Protein AF-A0A4C1Y8J6-F1 (afdb_monomer_lite)

Foldseek 3Di:
DKDKDFAFDPVLVVVVVCVCVPPHPVPADLVNVCVSRDVVTTVDIGQMDDPVPPVVLSVLQNPPQWDDDPPDIDGDPSVCVVDVVSVVVSDVVVDVVVVVLVVLVVCLVVDPDPVVSVVSVVVSVVVVVVVVVVD

pLDDT: mean 79.99, std 12.83, range [44.44, 95.0]

Radius of gyration: 18.15 Å; chains: 1; bounding box: 46×38×40 Å

Secondary structure (DSSP, 8-state):
-EE--EEE-HHHHHHHHHHHHHH-GGG--HHHHHHHTSTTTEEEEPPPEETT--HHHHHHHHHHSEEE-SS-EEE-TTHHHH-HHHHHHHHHHH-THHHHHHHHHHHGGG--SHHHHHHHHHHHHHHHHHHHHT-

Structure (mmCIF, N/CA/C/O backbone):
data_AF-A0A4C1Y8J6-F1
#
_entry.id   AF-A0A4C1Y8J6-F1
#
loop_
_atom_site.group_PDB
_atom_site.id
_atom_site.type_symbol
_atom_site.label_atom_id
_atom_site.label_alt_id
_atom_site.label_comp_id
_atom_site.label_asym_id
_atom_site.label_entity_id
_atom_site.label_seq_id
_atom_site.pdbx_PDB_ins_code
_atom_site.Cartn_x
_atom_site.Cartn_y
_atom_site.Cartn_z
_atom_site.occupancy
_atom_site.B_iso_or_equiv
_atom_site.auth_seq_id
_atom_site.auth_comp_id
_atom_site.auth_asym_id
_atom_site.auth_atom_id
_atom_site.pdbx_PDB_model_num
ATOM 1 N N . MET A 1 1 ? -9.305 2.046 6.533 1.00 67.94 1 MET A N 1
ATOM 2 C CA . MET A 1 1 ? -8.761 1.588 5.228 1.00 67.94 1 MET A CA 1
ATOM 3 C C . MET A 1 1 ? -7.687 2.554 4.722 1.00 67.94 1 MET A C 1
ATOM 5 O O . MET A 1 1 ? -7.928 3.758 4.751 1.00 67.94 1 MET A O 1
ATOM 9 N N . LEU A 1 2 ? -6.523 2.053 4.282 1.00 81.31 2 LEU A N 1
ATOM 10 C CA . LEU A 1 2 ? -5.484 2.841 3.594 1.00 81.31 2 LEU A CA 1
ATOM 11 C C . LEU A 1 2 ? -5.547 2.572 2.085 1.00 81.31 2 LEU A C 1
ATOM 13 O O . LEU A 1 2 ? -5.828 1.449 1.676 1.00 81.31 2 LEU A O 1
ATOM 17 N N . SER A 1 3 ? -5.278 3.583 1.261 1.00 84.94 3 SER A N 1
ATOM 18 C CA . SER A 1 3 ? -5.264 3.458 -0.202 1.00 84.94 3 SER A CA 1
ATOM 19 C C . SER A 1 3 ? -4.161 4.302 -0.834 1.00 84.94 3 SER A C 1
ATOM 21 O O . SER A 1 3 ? -3.718 5.299 -0.262 1.00 84.94 3 SER A O 1
ATOM 23 N N . GLN A 1 4 ? -3.711 3.896 -2.019 1.00 87.44 4 GLN A N 1
ATOM 24 C CA . GLN A 1 4 ? -2.727 4.625 -2.809 1.00 87.44 4 GLN A CA 1
ATOM 25 C C . GLN A 1 4 ? -3.019 4.429 -4.298 1.00 87.44 4 GLN A C 1
ATOM 27 O O . GLN A 1 4 ? -3.334 3.324 -4.734 1.00 87.44 4 GLN A O 1
ATOM 32 N N . VAL A 1 5 ? -2.917 5.509 -5.074 1.00 90.44 5 VAL A N 1
ATOM 33 C CA . VAL A 1 5 ? -3.158 5.496 -6.523 1.00 90.44 5 VAL A CA 1
ATOM 34 C C . VAL A 1 5 ? -1.829 5.467 -7.266 1.00 90.44 5 VAL A C 1
ATOM 36 O O . VAL A 1 5 ? -0.918 6.225 -6.938 1.00 90.44 5 VAL A O 1
ATOM 39 N N . PHE A 1 6 ? -1.744 4.636 -8.301 1.00 91.06 6 PHE A N 1
ATOM 40 C CA . PHE A 1 6 ? -0.589 4.546 -9.187 1.00 91.06 6 PHE A CA 1
ATOM 41 C C . PHE A 1 6 ? -1.036 4.742 -10.630 1.00 91.06 6 PHE A C 1
ATOM 43 O O . PHE A 1 6 ? -2.013 4.139 -11.075 1.00 91.06 6 PHE A O 1
ATOM 50 N N . VAL A 1 7 ? -0.315 5.585 -11.363 1.00 93.69 7 VAL A N 1
ATOM 51 C CA . VAL A 1 7 ? -0.560 5.835 -12.783 1.00 93.69 7 VAL A CA 1
ATOM 52 C C . VAL A 1 7 ? 0.571 5.222 -13.582 1.00 93.69 7 VAL A C 1
ATOM 54 O O . VAL A 1 7 ? 1.734 5.554 -13.370 1.00 93.69 7 VAL A O 1
ATOM 57 N N . PHE A 1 8 ? 0.227 4.369 -14.537 1.00 92.44 8 PHE A N 1
ATOM 58 C CA . PHE A 1 8 ? 1.178 3.669 -15.394 1.00 92.44 8 PHE A CA 1
ATOM 59 C C . PHE A 1 8 ? 1.083 4.159 -16.835 1.00 92.44 8 PHE A C 1
ATOM 61 O O . PHE A 1 8 ? 0.019 4.572 -17.299 1.00 92.44 8 PHE A O 1
ATOM 68 N N . SER A 1 9 ? 2.194 4.080 -17.572 1.00 94.06 9 SER A N 1
ATOM 69 C CA . SER A 1 9 ? 2.127 4.173 -19.032 1.00 94.06 9 SER A CA 1
ATOM 70 C C . SER A 1 9 ? 1.394 2.952 -19.593 1.00 94.06 9 SER A C 1
ATOM 72 O O . SER A 1 9 ? 1.375 1.887 -18.973 1.00 94.06 9 SER A O 1
ATOM 74 N N . ARG A 1 10 ? 0.821 3.075 -20.795 1.00 94.31 10 ARG A N 1
ATOM 75 C CA . ARG A 1 10 ? 0.125 1.956 -21.449 1.00 94.31 10 ARG A CA 1
ATOM 76 C C . ARG A 1 10 ? 1.030 0.728 -21.595 1.00 94.31 10 ARG A C 1
ATOM 78 O O . ARG A 1 10 ? 0.577 -0.389 -21.358 1.00 94.31 10 ARG A O 1
ATOM 85 N N . THR A 1 11 ? 2.298 0.941 -21.942 1.00 95.00 11 THR A N 1
ATOM 86 C CA . THR A 1 11 ? 3.297 -0.125 -22.095 1.00 95.00 11 THR A CA 1
ATOM 87 C C . THR A 1 11 ? 3.605 -0.805 -20.763 1.00 95.00 11 THR A C 1
ATOM 89 O O . THR A 1 11 ? 3.503 -2.026 -20.676 1.00 95.00 11 THR A O 1
ATOM 92 N N . ALA A 1 12 ? 3.905 -0.034 -19.710 1.00 93.62 12 ALA A N 1
ATOM 93 C CA . ALA A 1 12 ? 4.201 -0.588 -18.387 1.00 93.62 12 ALA A CA 1
ATOM 94 C C . ALA A 1 12 ? 2.994 -1.342 -17.815 1.00 93.62 12 ALA A C 1
ATOM 96 O O . ALA A 1 12 ? 3.131 -2.475 -17.363 1.00 93.62 12 ALA A O 1
ATOM 97 N N . TYR A 1 13 ? 1.798 -0.754 -17.914 1.00 93.88 13 TYR A N 1
ATOM 98 C CA . TYR A 1 13 ? 0.560 -1.397 -17.482 1.00 93.88 13 TYR A CA 1
ATOM 99 C C . TYR A 1 13 ? 0.312 -2.719 -18.212 1.00 93.88 13 TYR A C 1
ATOM 101 O O . TYR A 1 13 ? -0.025 -3.712 -17.574 1.00 93.88 13 TYR A O 1
ATOM 109 N N . SER A 1 14 ? 0.499 -2.750 -19.536 1.00 94.88 14 SER A N 1
ATOM 110 C CA . SER A 1 14 ? 0.293 -3.968 -20.328 1.00 94.88 14 SER A CA 1
ATOM 111 C C . SER A 1 14 ? 1.280 -5.061 -19.925 1.00 94.88 14 SER A C 1
ATOM 113 O O . SER A 1 14 ? 0.864 -6.189 -19.696 1.00 94.88 14 SER A O 1
ATOM 115 N N . MET A 1 15 ? 2.560 -4.721 -19.751 1.00 94.25 15 MET A N 1
ATOM 116 C CA . MET A 1 15 ? 3.586 -5.663 -19.295 1.00 94.25 15 MET A CA 1
ATOM 117 C C . MET A 1 15 ? 3.255 -6.249 -17.917 1.00 94.25 15 MET A C 1
ATOM 119 O O . MET A 1 15 ? 3.252 -7.470 -17.756 1.00 94.25 15 MET A O 1
ATOM 123 N N . ILE A 1 16 ? 2.901 -5.396 -16.949 1.00 91.25 16 ILE A N 1
ATOM 124 C CA . ILE A 1 16 ? 2.522 -5.838 -15.602 1.00 91.25 16 ILE A CA 1
ATOM 125 C C . ILE A 1 16 ? 1.288 -6.738 -15.692 1.00 91.25 16 ILE A C 1
ATOM 127 O O . ILE A 1 16 ? 1.306 -7.859 -15.194 1.00 91.25 16 ILE A O 1
ATOM 131 N N . LYS A 1 17 ? 0.234 -6.299 -16.388 1.00 91.56 17 LYS A N 1
ATOM 132 C CA . LYS A 1 17 ? -1.007 -7.066 -16.558 1.00 91.56 17 LYS A CA 1
ATOM 133 C C . LYS A 1 17 ? -0.756 -8.446 -17.170 1.00 91.56 17 LYS A C 1
ATOM 135 O O . LYS A 1 17 ? -1.323 -9.426 -16.694 1.00 91.56 17 LYS A O 1
ATOM 140 N N . GLU A 1 18 ? 0.096 -8.535 -18.185 1.00 92.88 18 GLU A N 1
ATOM 141 C CA . GLU A 1 18 ? 0.465 -9.805 -18.814 1.00 92.88 18 GLU A CA 1
ATOM 142 C C . GLU A 1 18 ? 1.247 -10.722 -17.865 1.00 92.88 18 GLU A C 1
ATOM 144 O O . GLU A 1 18 ? 0.956 -11.920 -17.780 1.00 92.88 18 GLU A O 1
ATOM 149 N N . ARG A 1 19 ? 2.176 -10.176 -17.070 1.00 90.00 19 ARG A N 1
ATOM 150 C CA . ARG A 1 19 ? 2.867 -10.936 -16.016 1.00 90.00 19 ARG A CA 1
ATOM 151 C C . ARG A 1 19 ? 1.894 -11.477 -14.964 1.00 90.00 19 ARG A C 1
ATOM 153 O O . ARG A 1 19 ? 2.026 -12.638 -14.575 1.00 90.00 19 ARG A O 1
ATOM 160 N N . LEU A 1 20 ? 0.934 -10.660 -14.519 1.00 85.31 20 LEU A N 1
ATOM 161 C CA . LEU A 1 20 ? -0.098 -11.061 -13.551 1.00 85.31 20 LEU A CA 1
ATOM 162 C C . LEU A 1 20 ? -0.993 -12.169 -14.122 1.00 85.31 20 LEU A C 1
ATOM 164 O O . LEU A 1 20 ? -1.315 -13.130 -13.429 1.00 85.31 20 LEU A O 1
ATOM 168 N N . ARG A 1 21 ? -1.389 -12.040 -15.395 1.00 88.00 21 ARG A N 1
ATOM 169 C CA . ARG A 1 21 ? -2.276 -12.990 -16.080 1.00 88.00 21 ARG A CA 1
ATOM 170 C C . ARG A 1 21 ? -1.609 -14.343 -16.321 1.00 88.00 21 ARG A C 1
ATOM 172 O O . ARG A 1 21 ? -2.263 -15.366 -16.177 1.00 88.00 21 ARG A O 1
ATOM 179 N N . SER A 1 22 ? -0.337 -14.341 -16.713 1.00 87.12 22 SER A N 1
ATOM 180 C CA . SER A 1 22 ? 0.368 -15.550 -17.160 1.00 87.12 22 SER A CA 1
ATOM 181 C C . SER A 1 22 ? 0.781 -16.491 -16.029 1.00 87.12 22 SER A C 1
ATOM 183 O O . SER A 1 22 ? 0.706 -17.700 -16.215 1.00 87.12 22 SER A O 1
ATOM 185 N N . ARG A 1 23 ? 1.207 -15.970 -14.870 1.00 81.25 23 ARG A N 1
ATOM 186 C CA . ARG A 1 23 ? 1.642 -16.811 -13.734 1.00 81.25 23 ARG A CA 1
ATOM 187 C C . ARG A 1 23 ? 0.743 -16.729 -12.500 1.00 81.25 23 ARG A C 1
ATOM 189 O O . ARG A 1 23 ? 0.949 -17.459 -11.538 1.00 81.25 23 ARG A O 1
ATOM 196 N N . GLY A 1 24 ? -0.269 -15.864 -12.532 1.00 75.06 24 GLY A N 1
ATOM 197 C CA . GLY A 1 24 ? -1.154 -15.621 -11.399 1.00 75.06 24 GLY A CA 1
ATOM 198 C C 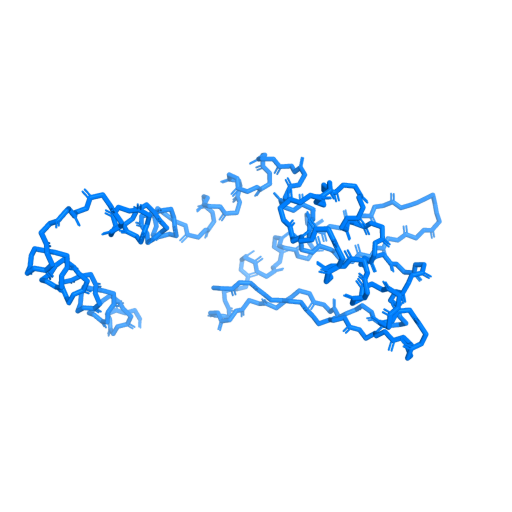. GLY A 1 24 ? -0.533 -14.710 -10.338 1.00 75.06 24 GLY A C 1
ATOM 199 O O . GLY A 1 24 ? 0.677 -14.505 -10.271 1.00 75.06 24 GLY A O 1
ATOM 200 N N . VAL A 1 25 ? -1.394 -14.144 -9.490 1.00 73.38 25 VAL A N 1
ATOM 201 C CA . VAL A 1 25 ? -0.993 -13.181 -8.447 1.00 73.38 25 VAL A CA 1
ATOM 202 C C . VAL A 1 25 ? -0.211 -13.851 -7.310 1.00 73.38 25 VAL A C 1
ATOM 204 O O . VAL A 1 25 ? 0.608 -13.206 -6.667 1.00 73.38 25 VAL A O 1
ATOM 207 N N . ALA A 1 26 ? -0.437 -15.148 -7.083 1.00 74.31 26 ALA A N 1
ATOM 208 C CA . ALA A 1 26 ? 0.232 -15.915 -6.033 1.00 74.31 26 ALA A CA 1
ATOM 209 C C . ALA A 1 26 ? 1.731 -16.156 -6.308 1.00 74.31 26 ALA A C 1
ATOM 211 O O . ALA A 1 26 ? 2.488 -16.350 -5.364 1.00 74.31 26 ALA A O 1
ATOM 212 N N . ASP A 1 27 ? 2.160 -16.107 -7.574 1.00 78.75 27 ASP A N 1
ATOM 213 C CA . ASP A 1 27 ? 3.553 -16.323 -8.009 1.00 78.75 27 ASP A CA 1
ATOM 214 C C . ASP A 1 27 ? 4.324 -14.999 -8.187 1.00 78.75 27 ASP A C 1
ATOM 216 O O . ASP A 1 27 ? 5.176 -14.840 -9.068 1.00 78.75 27 ASP A O 1
ATOM 220 N N . ILE A 1 28 ? 3.957 -13.980 -7.410 1.00 80.94 28 ILE A N 1
ATOM 221 C CA . ILE A 1 28 ? 4.606 -12.670 -7.437 1.00 80.94 28 ILE A CA 1
ATOM 222 C C . ILE A 1 28 ? 5.288 -12.463 -6.110 1.00 80.94 28 ILE A C 1
ATOM 224 O O . ILE A 1 28 ? 4.655 -12.418 -5.055 1.00 80.94 28 ILE A O 1
ATOM 228 N N . THR A 1 29 ? 6.598 -12.294 -6.175 1.00 82.88 29 THR A N 1
ATOM 229 C CA . THR A 1 29 ? 7.375 -11.966 -4.990 1.00 82.88 29 THR A CA 1
ATOM 230 C C . THR A 1 29 ? 7.088 -10.532 -4.543 1.00 82.88 29 THR A C 1
ATOM 232 O O . THR A 1 29 ? 6.841 -9.646 -5.366 1.00 82.88 29 THR A O 1
ATOM 235 N N . SER A 1 30 ? 7.200 -10.254 -3.241 1.00 78.00 30 SER A N 1
ATOM 236 C CA . SER A 1 30 ? 7.071 -8.884 -2.720 1.00 78.00 30 SER A CA 1
ATOM 237 C C . SER A 1 30 ? 8.025 -7.913 -3.423 1.00 78.00 30 SER A C 1
ATOM 239 O O . SER A 1 30 ? 7.655 -6.781 -3.711 1.00 78.00 30 SER A O 1
ATOM 241 N N . LYS A 1 31 ? 9.223 -8.383 -3.793 1.00 82.81 31 LYS A N 1
ATOM 242 C CA . LYS A 1 31 ? 10.228 -7.598 -4.518 1.00 82.81 31 LYS A CA 1
ATOM 243 C C . LYS A 1 31 ? 9.806 -7.259 -5.951 1.00 82.81 31 LYS A C 1
ATOM 245 O O . LYS A 1 31 ? 10.028 -6.136 -6.397 1.00 82.81 31 LYS A O 1
ATOM 250 N N . GLU A 1 32 ? 9.207 -8.202 -6.681 1.00 86.00 32 GLU A N 1
ATOM 251 C CA . GLU A 1 32 ? 8.634 -7.920 -8.006 1.00 86.00 32 GLU A CA 1
ATOM 252 C C . GLU A 1 32 ? 7.487 -6.914 -7.899 1.00 86.00 32 GLU A C 1
ATOM 254 O O . GLU A 1 32 ? 7.424 -5.968 -8.683 1.00 86.00 32 GLU A O 1
ATOM 259 N N . LEU A 1 33 ? 6.613 -7.077 -6.902 1.00 84.50 33 LEU A N 1
ATOM 260 C CA . LEU A 1 33 ? 5.506 -6.155 -6.670 1.00 84.50 33 LEU A CA 1
ATOM 261 C C . LEU A 1 33 ? 6.022 -4.744 -6.349 1.00 84.50 33 LEU A C 1
ATOM 263 O O . LEU A 1 33 ? 5.608 -3.776 -6.980 1.00 84.50 33 LEU A O 1
ATOM 267 N N . GLU A 1 34 ? 6.986 -4.609 -5.441 1.00 85.12 34 GLU A N 1
ATOM 268 C CA . GLU A 1 34 ? 7.635 -3.327 -5.146 1.00 85.12 34 GLU A CA 1
ATOM 269 C C . GLU A 1 34 ? 8.277 -2.703 -6.391 1.00 85.12 34 GLU A C 1
ATOM 271 O O . GLU A 1 34 ? 8.125 -1.504 -6.629 1.00 85.12 34 GLU A O 1
ATOM 276 N N . ALA A 1 35 ? 8.939 -3.505 -7.231 1.00 88.81 35 ALA A N 1
ATOM 277 C CA . ALA A 1 35 ? 9.544 -3.025 -8.467 1.00 88.81 35 ALA A CA 1
ATOM 278 C C . ALA A 1 35 ? 8.494 -2.511 -9.465 1.00 88.81 35 ALA A C 1
ATOM 280 O O . ALA A 1 35 ? 8.689 -1.443 -10.059 1.00 88.81 35 ALA A O 1
ATOM 281 N N . TYR A 1 36 ? 7.371 -3.214 -9.633 1.00 90.31 36 TYR A N 1
ATOM 282 C CA . TYR A 1 36 ? 6.289 -2.784 -10.523 1.00 90.31 36 TYR A CA 1
ATOM 283 C C . TYR A 1 36 ? 5.619 -1.496 -10.077 1.00 90.31 36 TYR A C 1
ATOM 285 O O . TYR A 1 36 ? 5.198 -0.719 -10.921 1.00 90.31 36 TYR A O 1
ATOM 293 N N . PHE A 1 37 ? 5.550 -1.234 -8.779 1.00 91.12 37 PHE A N 1
ATOM 294 C CA . PHE A 1 37 ? 4.911 -0.037 -8.228 1.00 91.12 37 PHE A CA 1
ATOM 295 C C . PHE A 1 37 ? 5.915 1.062 -7.843 1.00 91.12 37 PHE A C 1
ATOM 297 O O . PHE A 1 37 ? 5.554 2.069 -7.235 1.00 91.12 37 PHE A O 1
ATOM 304 N N . SER A 1 38 ? 7.178 0.893 -8.228 1.00 91.81 38 SER A N 1
ATOM 305 C CA . SER A 1 38 ? 8.227 1.894 -8.059 1.00 91.81 38 SER A CA 1
ATOM 306 C C . SER A 1 38 ? 8.161 2.994 -9.136 1.00 91.81 38 SER A C 1
ATOM 308 O O . SER A 1 38 ? 7.539 2.800 -10.189 1.00 91.81 38 SER A O 1
ATOM 310 N N . PRO A 1 39 ? 8.873 4.123 -8.945 1.00 92.50 39 PRO A N 1
ATOM 311 C CA . PRO A 1 39 ? 8.983 5.191 -9.944 1.00 92.50 39 PRO A CA 1
ATOM 312 C C . PRO A 1 39 ? 9.589 4.762 -11.283 1.00 92.50 39 PRO A C 1
ATOM 314 O O . PRO A 1 39 ? 9.522 5.514 -12.249 1.00 92.50 39 PRO A O 1
ATOM 317 N N . TRP A 1 40 ? 10.185 3.568 -11.359 1.00 90.81 40 TRP A N 1
ATOM 318 C CA . TRP A 1 40 ? 10.723 3.026 -12.605 1.00 90.81 40 TRP A CA 1
ATOM 319 C C . TRP A 1 40 ? 9.617 2.602 -13.582 1.00 90.81 40 TRP A C 1
ATOM 321 O O . TRP A 1 40 ? 9.813 2.663 -14.792 1.00 90.81 40 TRP A O 1
ATOM 331 N N . HIS A 1 41 ? 8.449 2.200 -13.068 1.00 92.69 41 HIS A N 1
ATOM 332 C CA . HIS A 1 41 ? 7.309 1.747 -13.874 1.00 92.69 41 HIS A CA 1
ATOM 333 C C . HIS A 1 41 ? 6.093 2.672 -13.751 1.00 92.69 41 HIS A C 1
ATOM 335 O O . HIS A 1 41 ? 5.386 2.910 -14.736 1.00 92.69 41 HIS A O 1
ATOM 341 N N . ALA A 1 42 ? 5.837 3.197 -12.551 1.00 93.81 42 ALA A N 1
ATOM 342 C CA . ALA A 1 42 ? 4.755 4.135 -12.305 1.00 93.81 42 ALA A CA 1
ATOM 343 C C . ALA A 1 42 ? 5.159 5.546 -12.756 1.00 93.81 42 ALA A C 1
ATOM 345 O O . ALA A 1 42 ? 6.117 6.126 -12.254 1.00 93.81 42 ALA A O 1
ATOM 346 N N . LYS A 1 43 ? 4.377 6.128 -13.669 1.00 93.00 43 LYS A N 1
ATOM 347 C CA . LYS A 1 43 ? 4.531 7.513 -14.132 1.00 93.00 43 LYS A CA 1
ATOM 348 C C . LYS A 1 43 ? 4.175 8.516 -13.035 1.00 93.00 43 LYS A C 1
ATOM 350 O O . LYS A 1 43 ? 4.828 9.545 -12.904 1.00 93.00 43 LYS A O 1
ATOM 355 N N . HIS A 1 44 ? 3.136 8.216 -12.255 1.00 91.56 44 HIS A N 1
ATOM 356 C CA . HIS A 1 44 ? 2.779 9.000 -11.078 1.00 91.56 44 HIS A CA 1
ATOM 357 C C . HIS A 1 44 ? 2.464 8.078 -9.909 1.00 91.56 44 HIS A C 1
ATOM 359 O O . HIS A 1 44 ? 1.723 7.105 -10.053 1.00 91.56 44 HIS A O 1
ATOM 365 N N . ILE A 1 45 ? 3.008 8.428 -8.748 1.00 92.88 45 ILE A N 1
ATOM 366 C CA . ILE A 1 45 ? 2.749 7.750 -7.483 1.00 92.88 45 ILE A CA 1
ATOM 367 C C . ILE A 1 45 ? 1.985 8.722 -6.594 1.00 92.88 45 ILE A C 1
ATOM 369 O O . ILE A 1 45 ? 2.487 9.786 -6.231 1.00 92.88 45 ILE A O 1
ATOM 373 N N . GLY A 1 46 ? 0.745 8.363 -6.279 1.00 90.25 46 GLY A N 1
ATOM 374 C CA . GLY A 1 46 ? -0.118 9.130 -5.400 1.00 90.25 46 GLY A CA 1
ATOM 375 C C . GLY A 1 46 ? 0.336 9.059 -3.946 1.00 90.25 46 GLY A C 1
ATOM 376 O O . GLY A 1 46 ? 1.053 8.147 -3.528 1.00 90.25 46 GLY A O 1
ATOM 377 N N . GLN A 1 47 ? -0.122 10.027 -3.156 1.00 91.12 47 GLN A N 1
ATOM 378 C CA . GLN A 1 47 ? 0.027 9.980 -1.704 1.00 91.12 47 GLN A CA 1
ATOM 379 C C . GLN A 1 47 ? -0.820 8.848 -1.116 1.00 91.12 47 GLN A C 1
ATOM 381 O O . GLN A 1 47 ? -1.843 8.461 -1.686 1.00 91.12 47 GLN A O 1
ATOM 386 N N . ILE A 1 48 ? -0.409 8.352 0.048 1.00 88.38 48 ILE A N 1
ATOM 387 C CA . ILE A 1 48 ? -1.206 7.396 0.816 1.00 88.38 48 ILE A CA 1
ATOM 388 C C . ILE A 1 48 ? -2.355 8.159 1.474 1.00 88.38 48 ILE A C 1
ATOM 390 O O . ILE A 1 48 ? -2.148 9.208 2.083 1.00 88.38 48 ILE A O 1
ATOM 394 N N . LYS A 1 49 ? -3.572 7.638 1.331 1.00 81.75 49 LYS A N 1
ATOM 395 C CA . LYS A 1 49 ? -4.797 8.214 1.885 1.00 81.75 49 LYS A CA 1
ATOM 396 C C . LYS A 1 49 ? -5.410 7.278 2.913 1.00 81.75 49 LYS A C 1
ATOM 398 O O . LYS A 1 49 ? -5.452 6.065 2.709 1.00 81.75 49 LYS A O 1
ATOM 403 N N . VAL A 1 50 ? -5.912 7.860 3.998 1.00 77.88 50 VAL A N 1
ATOM 404 C CA . VAL A 1 50 ? -6.621 7.157 5.071 1.00 77.88 50 VAL A CA 1
ATOM 405 C C . VAL A 1 50 ? -8.106 7.472 4.943 1.00 77.88 50 VAL A C 1
ATOM 407 O O . VAL A 1 50 ? -8.502 8.627 5.067 1.00 77.88 50 VAL A O 1
ATOM 410 N N . ALA A 1 51 ? -8.927 6.452 4.693 1.00 73.50 51 ALA A N 1
ATOM 411 C CA . ALA A 1 51 ? -10.359 6.626 4.442 1.00 73.50 51 ALA A CA 1
ATOM 412 C C . ALA A 1 51 ? -11.124 7.194 5.649 1.00 73.50 51 ALA A C 1
ATOM 414 O O . ALA A 1 51 ? -12.076 7.937 5.462 1.00 73.50 51 ALA A O 1
ATOM 415 N N . SER A 1 52 ? -10.688 6.888 6.875 1.00 72.25 52 SER A N 1
ATOM 416 C CA . SER A 1 52 ? -11.323 7.386 8.102 1.00 72.25 52 SER A CA 1
ATOM 417 C C . SER A 1 52 ? -10.978 8.840 8.434 1.00 72.25 52 SER A C 1
ATOM 419 O O . SER A 1 52 ? -11.473 9.371 9.419 1.00 72.25 52 SER A O 1
ATOM 421 N N . GLY A 1 53 ? -10.071 9.485 7.691 1.00 69.06 53 GLY A N 1
ATOM 422 C CA . GLY A 1 53 ? -9.607 10.839 8.013 1.00 69.06 53 GLY A CA 1
ATOM 423 C C . GLY A 1 53 ? -8.760 10.948 9.292 1.00 69.06 53 GLY A C 1
ATOM 424 O O . GLY A 1 53 ? -8.364 12.055 9.655 1.00 69.06 53 GLY A O 1
ATOM 425 N N . ASN A 1 54 ? -8.435 9.828 9.955 1.00 77.62 54 ASN A N 1
ATOM 426 C CA . ASN A 1 54 ? -7.616 9.806 11.168 1.00 77.62 54 ASN A CA 1
ATOM 427 C C . ASN A 1 54 ? -6.216 10.388 10.893 1.00 77.62 54 ASN A C 1
ATOM 429 O O . ASN A 1 54 ? -5.371 9.767 10.238 1.00 77.62 54 ASN A O 1
ATOM 433 N N . LYS A 1 55 ? -5.965 11.586 11.434 1.00 80.94 55 LYS A N 1
ATOM 434 C CA . LYS A 1 55 ? -4.731 12.351 11.213 1.00 80.94 55 LYS A CA 1
ATOM 435 C C . LYS A 1 55 ? -3.497 11.707 11.825 1.00 80.94 55 LYS A C 1
ATOM 437 O O . LYS A 1 55 ? -2.406 11.867 11.282 1.00 80.94 55 LYS A O 1
ATOM 442 N N . THR A 1 56 ? -3.647 10.946 12.902 1.00 84.81 56 THR A N 1
ATOM 443 C CA . THR A 1 56 ? -2.539 10.200 13.506 1.00 84.81 56 THR A CA 1
ATOM 444 C C . THR A 1 56 ? -2.050 9.113 12.555 1.00 84.81 56 THR A C 1
ATOM 446 O O . THR A 1 56 ? -0.853 9.038 12.270 1.00 84.81 56 THR A O 1
ATOM 449 N N . VAL A 1 57 ? -2.974 8.331 11.990 1.00 84.75 57 VAL A N 1
ATOM 450 C CA . VAL A 1 57 ? -2.657 7.284 11.007 1.00 84.75 57 VAL A CA 1
ATOM 451 C C . VAL A 1 57 ? -2.121 7.898 9.712 1.00 84.75 57 VAL A C 1
ATOM 453 O O . VAL A 1 57 ? -1.141 7.400 9.163 1.00 84.75 57 VAL A O 1
ATOM 456 N N . GLU A 1 58 ? -2.697 9.009 9.244 1.00 84.00 58 GLU A N 1
ATOM 457 C CA . GLU A 1 58 ? -2.235 9.713 8.037 1.00 84.00 58 GLU A CA 1
ATOM 458 C C . GLU A 1 58 ? -0.797 10.239 8.197 1.00 84.00 58 GLU A C 1
ATOM 460 O O . GLU A 1 58 ? 0.060 10.018 7.334 1.00 84.00 58 GLU A O 1
ATOM 465 N N . ASN A 1 59 ? -0.496 10.867 9.337 1.00 90.31 59 ASN A N 1
ATOM 466 C CA . ASN A 1 59 ? 0.842 11.363 9.657 1.00 90.31 59 ASN A CA 1
ATOM 467 C C . ASN A 1 59 ? 1.853 10.227 9.822 1.00 90.31 59 ASN A C 1
ATOM 469 O O . ASN A 1 59 ? 2.989 10.333 9.350 1.00 90.31 59 ASN A O 1
ATOM 473 N N . TRP A 1 60 ? 1.455 9.137 10.480 1.00 93.62 60 TRP A N 1
ATOM 474 C CA . TRP A 1 60 ? 2.296 7.953 10.612 1.00 93.62 60 TRP A CA 1
ATOM 475 C C . TRP A 1 60 ? 2.606 7.344 9.243 1.00 93.62 60 TRP A C 1
ATOM 477 O O . TRP A 1 60 ? 3.779 7.133 8.927 1.00 93.62 60 TRP A O 1
ATOM 487 N N . ALA A 1 61 ? 1.587 7.147 8.401 1.00 91.38 61 ALA A N 1
ATOM 488 C CA . ALA A 1 61 ? 1.735 6.564 7.073 1.00 91.38 61 ALA A CA 1
ATOM 489 C C . ALA A 1 61 ? 2.673 7.409 6.204 1.00 91.38 61 ALA A C 1
ATOM 491 O O . ALA A 1 61 ? 3.624 6.887 5.625 1.00 91.38 61 ALA A O 1
ATOM 492 N N . THR A 1 62 ? 2.482 8.730 6.197 1.00 91.19 62 THR A N 1
ATOM 493 C CA . THR A 1 62 ? 3.310 9.667 5.422 1.00 91.19 62 THR A CA 1
ATOM 494 C C . THR A 1 62 ? 4.788 9.617 5.823 1.00 91.19 62 THR A C 1
ATOM 496 O O . THR A 1 62 ? 5.667 9.768 4.972 1.00 91.19 62 THR A O 1
ATOM 499 N N . LYS A 1 63 ? 5.079 9.388 7.109 1.00 93.00 63 LYS A N 1
ATOM 500 C CA . LYS A 1 63 ? 6.449 9.344 7.643 1.00 93.00 63 LYS A CA 1
ATOM 501 C C . LYS A 1 63 ? 7.104 7.971 7.502 1.00 93.00 63 LYS A C 1
ATOM 503 O O . LYS A 1 63 ? 8.290 7.896 7.199 1.00 93.00 63 LYS A O 1
ATOM 508 N N . ARG A 1 64 ? 6.365 6.887 7.754 1.00 94.19 64 ARG A N 1
ATOM 509 C CA . ARG A 1 64 ? 6.923 5.527 7.873 1.00 94.19 64 ARG A CA 1
ATOM 510 C C . ARG A 1 64 ? 6.850 4.725 6.576 1.00 94.19 64 ARG A C 1
ATOM 512 O O . ARG A 1 64 ? 7.764 3.945 6.295 1.00 94.19 64 ARG A O 1
ATOM 519 N N . LEU A 1 65 ? 5.828 4.956 5.753 1.00 93.44 65 LEU A N 1
ATOM 520 C CA . LEU A 1 65 ? 5.594 4.229 4.501 1.00 93.44 65 LEU A CA 1
ATOM 521 C C . LEU A 1 65 ? 6.279 4.915 3.318 1.00 93.44 65 LEU A C 1
ATOM 523 O O . LEU A 1 65 ? 5.658 5.259 2.312 1.00 93.44 65 LEU A O 1
ATOM 527 N N . ARG A 1 66 ? 7.587 5.137 3.462 1.00 93.56 66 ARG A N 1
ATOM 528 C CA . ARG A 1 66 ? 8.452 5.701 2.424 1.00 93.56 66 ARG A CA 1
ATOM 529 C C . ARG A 1 66 ? 9.569 4.737 2.074 1.00 93.56 66 ARG A C 1
ATOM 531 O O . ARG A 1 66 ? 10.212 4.179 2.967 1.00 93.56 66 ARG A O 1
ATOM 538 N N . VAL A 1 67 ? 9.812 4.583 0.780 1.00 91.19 67 VAL A N 1
ATOM 539 C CA . VAL A 1 67 ? 10.989 3.890 0.256 1.00 91.19 67 VAL A CA 1
ATOM 540 C C . VAL A 1 67 ? 12.053 4.940 -0.033 1.00 91.19 67 VAL A C 1
ATOM 542 O O . VAL A 1 67 ? 11.773 5.944 -0.694 1.00 91.19 67 VAL A O 1
ATOM 545 N N . HIS A 1 68 ? 13.256 4.722 0.494 1.00 90.94 68 HIS A N 1
ATOM 546 C CA . HIS A 1 68 ? 14.383 5.638 0.364 1.00 90.94 68 HIS A CA 1
ATOM 547 C C . HIS A 1 68 ? 15.395 5.085 -0.637 1.00 90.94 68 HIS A C 1
ATOM 549 O O . HIS A 1 68 ? 15.920 3.991 -0.462 1.00 90.94 68 HIS A O 1
ATOM 555 N N . TYR A 1 69 ? 15.663 5.869 -1.673 1.00 87.12 69 TYR A N 1
ATOM 556 C CA . TYR A 1 69 ? 16.801 5.710 -2.567 1.00 87.12 69 TYR A CA 1
ATOM 557 C C . TYR A 1 69 ? 17.859 6.752 -2.205 1.00 87.12 69 TYR A C 1
ATOM 559 O O . TYR A 1 69 ? 17.598 7.680 -1.441 1.00 87.12 69 TYR A O 1
ATOM 567 N N . TYR A 1 70 ? 19.049 6.617 -2.787 1.00 87.12 70 TYR A N 1
ATOM 568 C CA . TYR A 1 70 ? 20.194 7.474 -2.475 1.00 87.12 70 TYR A CA 1
ATOM 569 C C . TYR A 1 70 ? 19.900 8.980 -2.637 1.00 87.12 70 TYR A C 1
ATOM 571 O O . TYR A 1 70 ? 20.337 9.779 -1.818 1.00 87.12 70 TYR A O 1
ATOM 579 N N . ILE A 1 71 ? 19.119 9.363 -3.655 1.00 87.12 71 ILE A N 1
ATOM 580 C CA . ILE A 1 71 ? 18.844 10.773 -4.002 1.00 87.12 71 ILE A CA 1
ATOM 581 C C . ILE A 1 71 ? 17.369 11.189 -3.896 1.00 87.12 71 ILE A C 1
ATOM 583 O O . ILE A 1 71 ? 17.054 12.365 -4.052 1.00 87.12 71 ILE A O 1
ATOM 587 N N . PHE A 1 72 ? 16.441 10.258 -3.664 1.00 90.50 72 PHE A N 1
ATOM 588 C CA . PHE A 1 72 ? 15.018 10.583 -3.527 1.00 90.50 72 PHE A CA 1
ATOM 589 C C . PHE A 1 72 ? 14.285 9.551 -2.671 1.00 90.50 72 PHE A C 1
ATOM 591 O O . PHE A 1 72 ? 14.777 8.459 -2.400 1.00 90.50 72 PHE A O 1
ATOM 598 N N . SER A 1 73 ? 13.063 9.882 -2.261 1.00 92.81 73 SER A N 1
ATOM 599 C CA . SER A 1 73 ? 12.150 8.926 -1.634 1.00 92.81 73 SER A CA 1
ATOM 600 C C . SER A 1 73 ? 10.740 9.088 -2.180 1.00 92.81 73 SER A C 1
ATOM 602 O O . SER A 1 73 ? 10.357 10.180 -2.601 1.00 92.81 73 SER A O 1
ATOM 604 N N . TYR A 1 74 ? 9.952 8.020 -2.135 1.00 93.31 74 TYR A N 1
ATOM 605 C CA . TYR A 1 74 ? 8.548 8.043 -2.545 1.00 93.31 74 TYR A CA 1
ATOM 606 C C . TYR A 1 74 ? 7.673 7.288 -1.541 1.00 93.31 74 TYR A C 1
ATOM 608 O O . TYR A 1 74 ? 8.161 6.378 -0.861 1.00 93.31 74 TYR A O 1
ATOM 616 N N . PRO A 1 75 ? 6.392 7.674 -1.405 1.00 94.19 75 PRO A N 1
ATOM 617 C CA . PRO A 1 75 ? 5.452 6.932 -0.579 1.00 94.19 75 PRO A CA 1
ATOM 618 C C . PRO A 1 75 ? 5.149 5.576 -1.221 1.00 94.19 75 PRO A C 1
ATOM 620 O O . PRO A 1 75 ? 4.907 5.500 -2.424 1.00 94.19 75 PRO A O 1
ATOM 623 N N . SER A 1 76 ? 5.119 4.510 -0.428 1.00 92.44 76 SER A N 1
ATOM 624 C CA . SER A 1 76 ? 4.737 3.182 -0.906 1.00 92.44 76 SER A CA 1
ATOM 625 C C . SER A 1 76 ? 3.998 2.418 0.178 1.00 92.44 76 SER A C 1
ATOM 627 O O . SER A 1 76 ? 4.581 2.027 1.190 1.00 92.44 76 SER A O 1
ATOM 629 N N . LEU A 1 77 ? 2.709 2.175 -0.055 1.00 89.56 77 LEU A N 1
ATOM 630 C CA . LEU A 1 77 ? 1.883 1.329 0.801 1.00 89.56 77 LEU A CA 1
ATOM 631 C C . LEU A 1 77 ? 2.385 -0.123 0.800 1.00 89.56 77 LEU A C 1
ATOM 633 O O . LEU A 1 77 ? 2.247 -0.819 1.802 1.00 89.56 77 LEU A O 1
ATOM 637 N N . LEU A 1 78 ? 3.037 -0.555 -0.286 1.00 87.69 78 LEU A N 1
ATOM 638 C CA . LEU A 1 78 ? 3.590 -1.904 -0.419 1.00 87.69 78 LEU A CA 1
ATOM 639 C C . LEU A 1 78 ? 4.698 -2.214 0.585 1.00 87.69 78 LEU A C 1
ATOM 641 O O . LEU A 1 78 ? 4.935 -3.381 0.871 1.00 87.69 78 LEU A O 1
ATOM 645 N N . LYS A 1 79 ? 5.305 -1.193 1.198 1.00 86.69 79 LYS A N 1
ATOM 646 C CA . LYS A 1 79 ? 6.273 -1.377 2.284 1.00 86.69 79 LYS A CA 1
ATOM 647 C C . LYS A 1 79 ? 5.691 -2.184 3.458 1.00 86.69 79 LYS A C 1
ATOM 649 O O . LYS A 1 79 ? 6.420 -2.891 4.142 1.00 86.69 79 LYS A O 1
ATOM 654 N N . LEU A 1 80 ? 4.367 -2.144 3.657 1.00 83.81 80 LEU A N 1
ATOM 655 C CA . LEU A 1 80 ? 3.670 -2.977 4.646 1.00 83.81 80 LEU A CA 1
ATOM 656 C C . LEU A 1 80 ? 3.774 -4.483 4.355 1.00 83.81 80 LEU A C 1
ATOM 658 O O . LEU A 1 80 ? 3.772 -5.271 5.295 1.00 83.81 80 LEU A O 1
ATOM 662 N N . HIS A 1 81 ? 3.866 -4.887 3.083 1.00 77.56 81 HIS A N 1
ATOM 663 C CA . HIS A 1 81 ? 3.985 -6.299 2.705 1.00 77.56 81 HIS A CA 1
ATOM 664 C C . HIS A 1 81 ? 5.380 -6.868 2.991 1.00 77.56 81 HIS A C 1
ATOM 666 O O . HIS A 1 81 ? 5.502 -8.060 3.259 1.00 77.56 81 HIS A O 1
ATOM 672 N N . GLY A 1 82 ? 6.422 -6.036 2.919 1.00 72.81 82 GLY A N 1
ATOM 673 C CA . GLY A 1 82 ? 7.807 -6.445 3.169 1.00 72.81 82 GLY A CA 1
ATOM 674 C C . GLY A 1 82 ? 8.250 -6.321 4.629 1.00 72.81 82 GLY A C 1
ATOM 675 O O . GLY A 1 82 ? 9.209 -6.976 5.029 1.00 72.81 82 GLY A O 1
ATOM 676 N N . GLU A 1 83 ? 7.564 -5.507 5.441 1.00 80.81 83 GLU A N 1
ATOM 677 C CA . GLU A 1 83 ? 7.997 -5.161 6.801 1.00 80.81 83 GLU A CA 1
ATOM 678 C C . GLU A 1 83 ? 6.896 -5.425 7.851 1.00 80.81 83 GLU A C 1
ATOM 680 O O . GLU A 1 83 ? 6.123 -4.523 8.193 1.00 80.81 83 GLU A O 1
ATOM 685 N N . PRO A 1 84 ? 6.851 -6.631 8.455 1.00 80.81 84 PRO A N 1
ATOM 686 C CA . PRO A 1 84 ? 5.840 -6.996 9.455 1.00 80.81 84 PRO A CA 1
ATOM 687 C C . PRO A 1 84 ? 5.778 -6.053 10.667 1.00 80.81 84 PRO A C 1
ATOM 689 O O . PRO A 1 84 ? 4.718 -5.850 11.256 1.00 80.81 84 PRO A O 1
ATOM 692 N N . ALA A 1 85 ? 6.903 -5.431 11.032 1.00 84.56 85 ALA A N 1
ATOM 693 C CA . ALA A 1 85 ? 6.956 -4.446 12.111 1.00 84.56 85 ALA A CA 1
ATOM 694 C C . ALA A 1 85 ? 6.142 -3.178 11.796 1.00 84.56 85 ALA A C 1
ATOM 696 O O . ALA A 1 85 ? 5.514 -2.613 12.693 1.00 84.56 85 ALA A O 1
ATOM 697 N N . LEU A 1 86 ? 6.109 -2.744 10.529 1.00 85.75 86 LEU A N 1
ATOM 698 C CA . LEU A 1 86 ? 5.274 -1.620 10.107 1.00 85.75 86 LEU A CA 1
ATOM 699 C C . LEU A 1 86 ? 3.798 -1.988 10.159 1.00 85.75 86 LEU A C 1
ATOM 701 O O . LEU A 1 86 ? 2.997 -1.166 10.596 1.00 85.75 86 LEU A O 1
ATOM 705 N N . LEU A 1 87 ? 3.450 -3.217 9.774 1.00 83.31 87 LEU A N 1
ATOM 706 C CA . LEU A 1 87 ? 2.081 -3.708 9.885 1.00 83.31 87 LEU A CA 1
ATOM 707 C C . LEU A 1 87 ? 1.624 -3.736 11.347 1.00 83.31 87 LEU A C 1
ATOM 709 O O . LEU A 1 87 ? 0.567 -3.203 11.658 1.00 83.31 87 LEU A O 1
ATOM 713 N N . LYS A 1 88 ? 2.455 -4.251 12.260 1.00 82.19 88 LYS A N 1
ATOM 714 C CA . LYS A 1 88 ? 2.162 -4.256 13.701 1.00 82.19 88 LYS A CA 1
ATOM 715 C C . LYS A 1 88 ? 2.034 -2.844 14.282 1.00 82.19 88 LYS A C 1
ATOM 717 O O . LYS A 1 88 ? 1.150 -2.582 15.092 1.00 82.19 88 LYS A O 1
ATOM 722 N N . SER A 1 89 ? 2.901 -1.919 13.864 1.00 86.69 89 SER A N 1
ATOM 723 C CA . SER A 1 89 ? 2.804 -0.516 14.279 1.00 86.69 89 SER A CA 1
ATOM 724 C C . SER A 1 89 ? 1.545 0.156 13.736 1.00 86.69 89 SER A C 1
ATOM 726 O O . SER A 1 89 ? 0.968 0.975 14.445 1.00 86.69 89 SER A O 1
ATOM 728 N N . LEU A 1 90 ? 1.137 -0.154 12.504 1.00 84.38 90 LEU A N 1
ATOM 729 C CA . LEU A 1 90 ? -0.113 0.334 11.931 1.00 84.38 90 LEU A CA 1
ATOM 730 C C . LEU A 1 90 ? -1.311 -0.223 12.701 1.00 84.38 90 LEU A C 1
ATOM 732 O O . LEU A 1 90 ? -2.205 0.536 13.043 1.00 84.38 90 LEU A O 1
ATOM 736 N N . ASP A 1 91 ? -1.296 -1.514 13.014 1.00 79.81 91 ASP A N 1
ATOM 737 C CA . ASP A 1 91 ? -2.349 -2.190 13.771 1.00 79.81 91 ASP A CA 1
ATOM 738 C C . ASP A 1 91 ? -2.542 -1.562 15.160 1.00 79.81 91 ASP A C 1
ATOM 740 O O . ASP A 1 91 ? -3.643 -1.169 15.527 1.00 79.81 91 ASP A O 1
ATOM 744 N N . SER A 1 92 ? -1.445 -1.287 15.875 1.00 82.62 92 SER A N 1
ATOM 745 C CA . SER A 1 92 ? -1.505 -0.572 17.161 1.00 82.62 92 SER A CA 1
ATOM 746 C C . SER A 1 92 ? -2.104 0.839 17.047 1.00 82.62 92 SER A C 1
ATOM 748 O O . SER A 1 92 ? -2.698 1.330 18.001 1.00 82.62 92 SER A O 1
ATOM 750 N N . LEU A 1 93 ? -1.946 1.506 15.897 1.00 81.12 93 LEU A N 1
ATOM 751 C CA . LEU A 1 93 ? -2.513 2.837 15.645 1.00 81.12 93 LEU A CA 1
ATOM 752 C C . LEU A 1 93 ? -3.970 2.802 15.194 1.00 81.12 93 LEU A C 1
ATOM 754 O O . LEU A 1 93 ? -4.686 3.783 15.384 1.00 81.12 93 LEU A O 1
ATOM 758 N N . LEU A 1 94 ? -4.383 1.709 14.559 1.00 75.69 94 LEU A N 1
ATOM 759 C CA . LEU A 1 94 ? -5.775 1.456 14.210 1.00 75.69 94 LEU A CA 1
ATOM 760 C C . LEU A 1 94 ? -6.573 0.963 15.424 1.00 75.69 94 LEU A C 1
ATOM 762 O O . LEU A 1 94 ? -7.794 1.023 15.388 1.00 75.69 94 LEU A O 1
ATOM 766 N N . GLY A 1 95 ? -5.892 0.524 16.489 1.00 63.72 95 GLY A N 1
ATOM 767 C CA . GLY A 1 95 ? -6.511 -0.193 17.598 1.00 63.72 95 GLY A CA 1
ATOM 768 C C . GLY A 1 95 ? -6.838 -1.632 17.190 1.00 63.72 95 GLY A C 1
ATOM 769 O O . GLY A 1 95 ? -6.864 -1.957 16.004 1.00 63.72 95 GLY A O 1
ATOM 770 N N . ASN A 1 96 ? -7.111 -2.500 18.171 1.00 53.84 96 ASN A N 1
ATOM 771 C CA . ASN A 1 96 ? -7.403 -3.941 18.009 1.00 53.84 96 ASN A CA 1
ATOM 772 C C . ASN A 1 96 ? -8.537 -4.288 17.011 1.00 53.84 96 ASN A C 1
ATOM 774 O O . ASN A 1 96 ? -8.863 -5.452 16.831 1.00 53.84 96 ASN A O 1
ATOM 778 N N . GLU A 1 97 ? -9.164 -3.308 16.374 1.00 51.03 97 GLU A N 1
ATOM 779 C CA . GLU A 1 97 ? -10.346 -3.412 15.526 1.00 51.03 97 GLU A CA 1
ATOM 780 C C . GLU A 1 97 ? -10.019 -3.910 14.108 1.00 51.03 97 GLU A C 1
ATOM 782 O O . GLU A 1 97 ? -10.814 -4.636 13.508 1.00 51.03 97 GLU A O 1
ATOM 787 N N . ALA A 1 98 ? -8.835 -3.583 13.572 1.00 53.03 98 ALA A N 1
ATOM 788 C CA . ALA A 1 98 ? -8.448 -3.963 12.210 1.00 53.03 98 ALA A CA 1
ATOM 789 C C . ALA A 1 98 ? -8.015 -5.435 12.110 1.00 53.03 98 ALA A C 1
ATOM 791 O O . ALA A 1 98 ? -8.445 -6.136 11.188 1.00 53.03 98 ALA A O 1
ATOM 792 N N . LEU A 1 99 ? -7.213 -5.919 13.069 1.00 49.72 99 LEU A N 1
ATOM 793 C CA . LEU A 1 99 ? -6.882 -7.339 13.185 1.00 49.72 99 LEU A CA 1
ATOM 794 C C . LEU A 1 99 ? -8.128 -8.167 13.508 1.00 49.72 99 LEU A C 1
ATOM 796 O O . LEU A 1 99 ? -8.332 -9.186 12.861 1.00 49.72 99 LEU A O 1
ATOM 800 N N . LEU A 1 100 ? -9.006 -7.698 14.409 1.00 51.94 100 LEU A N 1
ATOM 801 C CA . LEU A 1 100 ? -10.262 -8.387 14.721 1.00 51.94 100 LEU A CA 1
ATOM 802 C C . LEU A 1 100 ? -11.126 -8.524 13.462 1.00 51.94 100 LEU A C 1
ATOM 804 O O . LEU A 1 100 ? -11.580 -9.613 13.144 1.00 51.94 100 LEU A O 1
ATOM 808 N N . GLN A 1 101 ? -11.301 -7.460 12.673 1.00 51.53 101 GLN A N 1
ATOM 809 C CA . GLN A 1 101 ? -12.073 -7.532 11.430 1.00 51.53 101 GLN A CA 1
ATOM 810 C C . GLN A 1 101 ? -11.430 -8.461 10.382 1.00 51.53 101 GLN A C 1
ATOM 812 O O . GLN A 1 101 ? -12.147 -9.147 9.646 1.00 51.53 101 GLN A O 1
ATOM 817 N N . LEU A 1 102 ? -10.094 -8.497 10.305 1.00 53.78 102 LEU A N 1
ATOM 818 C CA . LEU A 1 102 ? -9.356 -9.386 9.406 1.00 53.78 102 LEU A CA 1
ATOM 819 C C . LEU A 1 102 ? -9.454 -10.851 9.858 1.00 53.78 102 LEU A C 1
ATOM 821 O O . LEU A 1 102 ? -9.795 -11.694 9.036 1.00 53.78 102 LEU A O 1
ATOM 825 N N . GLU A 1 103 ? -9.228 -11.143 11.140 1.00 53.97 103 GLU A N 1
ATOM 826 C CA . GLU A 1 103 ? -9.370 -12.470 11.756 1.00 53.97 103 GLU A CA 1
ATOM 827 C C . GLU A 1 103 ? -10.805 -12.992 11.646 1.00 53.97 103 GLU A C 1
ATOM 829 O O . GLU A 1 103 ? -11.039 -14.138 11.270 1.00 53.97 103 GLU A O 1
ATOM 834 N N . LEU A 1 104 ? -11.800 -12.137 11.881 1.00 56.81 104 LEU A N 1
ATOM 835 C CA . LEU A 1 104 ? -13.203 -12.505 11.731 1.00 56.81 104 LEU A CA 1
ATOM 836 C C . LEU A 1 104 ? -13.537 -12.822 10.265 1.00 56.81 104 LEU A C 1
ATOM 838 O O . LEU A 1 104 ? -14.177 -13.835 9.990 1.00 56.81 104 LEU A O 1
ATOM 842 N N . LYS A 1 105 ? -13.048 -12.039 9.292 1.00 60.31 105 LYS A N 1
ATOM 843 C CA . LYS A 1 105 ? -13.245 -12.347 7.862 1.00 60.31 105 LYS A CA 1
ATOM 844 C C . LYS A 1 105 ? -12.482 -13.593 7.403 1.00 60.31 105 LYS A C 1
ATOM 846 O O . LYS A 1 105 ? -12.991 -14.322 6.552 1.00 60.31 105 LYS A O 1
ATOM 851 N N . THR A 1 106 ? -11.299 -13.873 7.950 1.00 63.91 106 THR A N 1
ATOM 852 C CA . THR A 1 106 ? -10.521 -15.083 7.625 1.00 63.91 106 THR A CA 1
ATOM 853 C C . THR A 1 106 ? -11.055 -16.343 8.307 1.00 63.91 106 THR A C 1
ATOM 855 O O . THR A 1 106 ? -10.729 -17.440 7.858 1.00 63.91 106 THR A O 1
ATOM 858 N N . LEU A 1 107 ? -11.921 -16.218 9.321 1.00 63.25 107 LEU A N 1
ATOM 859 C CA . LEU A 1 107 ? -12.648 -17.336 9.936 1.00 63.25 107 LEU A CA 1
ATOM 860 C C . LEU A 1 107 ? -13.892 -17.764 9.142 1.00 63.25 107 LEU A C 1
ATOM 862 O O . LEU A 1 107 ? -14.303 -18.920 9.237 1.00 63.25 107 LEU A O 1
ATOM 866 N N . ALA A 1 108 ? -14.468 -16.892 8.307 1.00 63.00 108 ALA A N 1
ATOM 867 C CA . ALA A 1 108 ? -15.652 -17.216 7.499 1.00 63.00 108 ALA A CA 1
ATOM 868 C C . ALA A 1 108 ? -15.501 -18.482 6.609 1.00 63.00 108 ALA A C 1
ATOM 870 O O . ALA A 1 108 ? -16.454 -19.259 6.510 1.00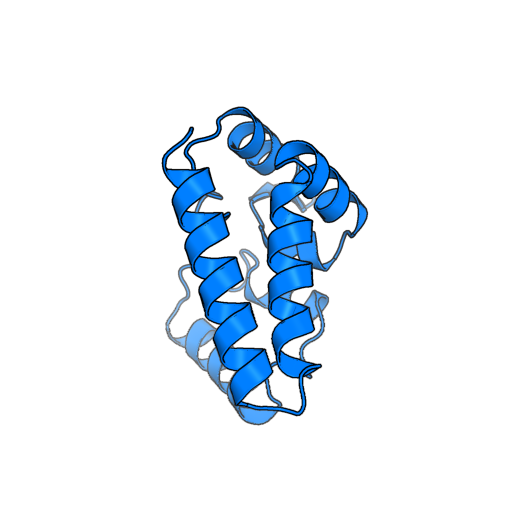 63.00 108 ALA A O 1
ATOM 871 N N . PRO A 1 109 ? -14.335 -18.769 5.992 1.00 69.69 109 PRO A N 1
ATOM 872 C CA . PRO A 1 109 ? -14.086 -20.010 5.251 1.00 69.69 109 PRO A CA 1
ATOM 873 C C . PRO A 1 109 ? -13.941 -21.272 6.120 1.00 69.69 109 PRO A C 1
ATOM 875 O O . PRO A 1 109 ? -14.069 -22.374 5.591 1.00 69.69 109 PRO A O 1
ATOM 878 N N . ALA A 1 110 ? -13.672 -21.150 7.427 1.00 71.69 110 ALA A N 1
ATOM 879 C CA . ALA A 1 110 ? -13.512 -22.300 8.326 1.00 71.69 110 ALA A CA 1
ATOM 880 C C . ALA A 1 110 ? -14.856 -22.973 8.672 1.00 71.69 110 ALA A C 1
ATOM 882 O O . ALA A 1 110 ? -14.898 -24.134 9.092 1.00 71.69 110 ALA A O 1
ATOM 883 N N . PHE A 1 111 ? -15.973 -22.274 8.454 1.00 74.75 111 PHE A N 1
ATOM 884 C CA . PHE A 1 111 ? -17.313 -22.816 8.639 1.00 74.75 111 PHE A CA 1
ATOM 885 C C . PHE A 1 111 ? -17.728 -23.666 7.433 1.00 74.75 111 PHE A C 1
ATOM 887 O O . PHE A 1 111 ? -18.075 -23.154 6.371 1.00 74.75 111 PHE A O 1
ATOM 894 N N . LYS A 1 112 ? -17.737 -24.992 7.619 1.00 74.88 112 LYS A N 1
ATOM 895 C CA . LYS A 1 112 ? -18.200 -25.964 6.607 1.00 74.88 112 LYS A CA 1
ATOM 896 C C . LYS A 1 112 ? -19.717 -25.924 6.375 1.00 74.88 112 LYS A C 1
ATOM 898 O O . LYS A 1 112 ? -20.192 -26.338 5.324 1.00 74.88 112 LYS A O 1
ATOM 903 N N . ASP A 1 113 ? -20.471 -25.446 7.362 1.00 83.25 113 ASP A N 1
ATOM 904 C CA . ASP A 1 113 ? -21.927 -25.321 7.314 1.00 83.25 113 ASP A CA 1
ATOM 905 C C . ASP A 1 113 ? -22.319 -23.938 6.772 1.00 83.25 113 ASP A C 1
ATOM 907 O O . ASP A 1 113 ? -22.034 -22.908 7.391 1.00 83.25 113 ASP A O 1
ATOM 911 N N . ALA A 1 114 ? -23.002 -23.923 5.625 1.00 79.56 114 ALA A N 1
ATOM 912 C CA . ALA A 1 114 ? -23.419 -22.702 4.940 1.00 79.56 114 ALA A CA 1
ATOM 913 C C . ALA A 1 114 ? -24.352 -21.819 5.788 1.00 79.56 114 ALA A C 1
ATOM 915 O O . ALA A 1 114 ? -24.315 -20.594 5.678 1.00 79.56 114 ALA A O 1
ATOM 916 N N . LYS A 1 115 ? -25.165 -22.419 6.663 1.00 79.62 115 LYS A N 1
ATOM 917 C CA . LYS A 1 11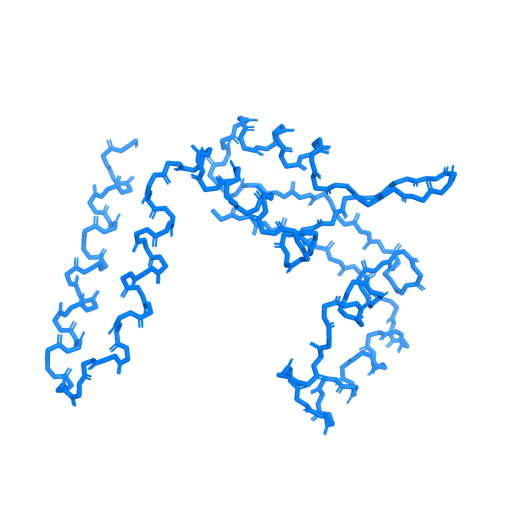5 ? -26.103 -21.703 7.530 1.00 79.62 115 LYS A CA 1
ATOM 918 C C . LYS A 1 115 ? -25.363 -21.010 8.674 1.00 79.62 115 LYS A C 1
ATOM 920 O O . LYS A 1 115 ? -25.650 -19.854 8.974 1.00 79.62 115 LYS A O 1
ATOM 925 N N . LYS A 1 116 ? -24.367 -21.684 9.262 1.00 73.12 116 LYS A N 1
ATOM 926 C CA . LYS A 1 116 ? -23.502 -21.105 10.308 1.00 73.12 116 LYS A CA 1
ATOM 927 C C . LYS A 1 116 ? -22.593 -20.013 9.759 1.00 73.12 116 LYS A C 1
ATOM 929 O O . LYS A 1 116 ? -22.433 -18.988 10.410 1.00 73.12 116 LYS A O 1
ATOM 934 N N . LYS A 1 117 ? -22.058 -20.207 8.550 1.00 76.81 117 LYS A N 1
ATOM 935 C CA . LYS A 1 117 ? -21.273 -19.191 7.843 1.00 76.81 117 LYS A CA 1
ATOM 936 C C . LYS A 1 117 ? -22.089 -17.921 7.604 1.00 76.81 117 LYS A C 1
ATOM 938 O O . LYS A 1 117 ? -21.637 -16.842 7.961 1.00 76.81 117 LYS A O 1
ATOM 943 N N . LYS A 1 118 ? -23.302 -18.059 7.061 1.00 78.44 118 LYS A N 1
ATOM 944 C CA . LYS A 1 118 ? -24.174 -16.916 6.770 1.00 78.44 118 LYS A CA 1
ATOM 945 C C . LYS A 1 118 ? -24.592 -16.166 8.039 1.00 78.44 118 LYS A C 1
ATOM 947 O O . LYS A 1 118 ? -24.514 -14.947 8.073 1.00 78.44 118 LYS A O 1
ATOM 952 N N . TRP A 1 119 ? -24.965 -16.894 9.094 1.00 81.94 119 TRP A N 1
ATOM 953 C CA . TRP A 1 119 ? -25.253 -16.294 10.402 1.00 81.94 119 TRP A CA 1
ATOM 954 C C . TRP A 1 119 ? -24.045 -15.526 10.952 1.00 81.94 119 TRP A C 1
ATOM 956 O O . TRP A 1 119 ? -24.188 -14.406 11.427 1.00 81.94 119 TRP A O 1
ATOM 966 N N . PHE A 1 120 ? -22.849 -16.106 10.851 1.00 75.81 120 PHE A N 1
ATOM 967 C CA . PHE A 1 120 ? -21.620 -15.465 11.303 1.00 75.81 120 PHE A CA 1
ATOM 968 C C . PHE A 1 120 ? -21.317 -14.194 10.496 1.00 75.81 120 PHE A C 1
ATOM 970 O O . PHE A 1 120 ? -21.056 -13.152 11.087 1.00 75.81 120 PHE A O 1
ATOM 977 N N . GLU A 1 121 ? -21.428 -14.238 9.167 1.00 76.75 121 GLU A N 1
ATOM 978 C CA . GLU A 1 121 ? -21.267 -13.063 8.300 1.00 76.75 121 GLU A CA 1
ATOM 979 C C . GLU A 1 121 ? -22.276 -11.951 8.639 1.00 76.75 121 GLU A C 1
ATOM 981 O O . GLU A 1 121 ? -21.879 -10.793 8.740 1.00 76.75 121 GLU A O 1
ATOM 986 N N . GLU A 1 122 ? -23.546 -12.288 8.888 1.00 78.00 122 GLU A N 1
ATOM 987 C CA . GLU A 1 122 ? -24.594 -11.327 9.274 1.00 78.00 122 GLU A CA 1
ATOM 988 C C . GLU A 1 122 ? -24.359 -10.715 10.663 1.00 78.00 122 GLU A C 1
ATOM 990 O O . GLU A 1 122 ? -24.558 -9.515 10.856 1.00 78.00 122 GLU A O 1
ATOM 995 N N . VAL A 1 123 ? -23.917 -11.512 11.640 1.00 74.12 123 VAL A N 1
ATOM 996 C CA . VAL A 1 123 ? -23.581 -11.015 12.983 1.00 74.12 123 VAL A CA 1
ATOM 997 C C . VAL A 1 123 ? -22.371 -10.089 12.923 1.00 74.12 123 VAL A C 1
ATOM 999 O O . VAL A 1 123 ? -22.406 -9.023 13.532 1.00 74.12 123 VAL A O 1
ATOM 1002 N N . ILE A 1 124 ? -21.334 -10.451 12.163 1.00 70.56 124 ILE A N 1
ATOM 1003 C CA . ILE A 1 124 ? -20.157 -9.598 11.970 1.00 70.56 124 ILE A CA 1
ATOM 1004 C C . ILE A 1 124 ? -20.526 -8.303 11.249 1.00 70.56 124 ILE A C 1
ATOM 1006 O O 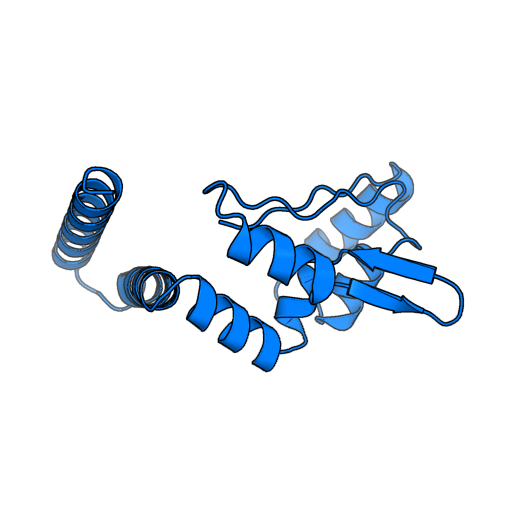. ILE A 1 124 ? -20.112 -7.237 11.692 1.00 70.56 124 ILE A O 1
ATOM 1010 N N . ASP A 1 125 ? -21.336 -8.361 10.194 1.00 69.00 125 ASP A N 1
ATOM 1011 C CA . ASP A 1 125 ? -21.788 -7.172 9.466 1.00 69.00 125 ASP A CA 1
ATOM 1012 C C . ASP A 1 125 ? -22.613 -6.228 10.359 1.00 69.00 125 ASP A C 1
ATOM 1014 O O . ASP A 1 125 ? -22.366 -5.023 10.392 1.00 69.00 125 ASP A O 1
ATOM 1018 N N . ASN A 1 126 ? -23.535 -6.767 11.162 1.00 69.88 126 ASN A N 1
ATOM 1019 C CA . ASN A 1 126 ? -24.309 -5.975 12.120 1.00 69.88 126 ASN A CA 1
ATOM 1020 C C . ASN A 1 126 ? -23.444 -5.384 13.235 1.00 69.88 126 ASN A C 1
ATOM 1022 O O . ASN A 1 126 ? -23.640 -4.230 13.612 1.00 69.88 126 ASN A O 1
ATOM 1026 N N . TYR A 1 127 ? -22.485 -6.149 13.757 1.00 63.66 127 TYR A N 1
ATOM 1027 C CA . TYR A 1 127 ? -21.571 -5.658 14.781 1.00 63.66 127 TYR A CA 1
ATOM 1028 C C . TYR A 1 127 ? -20.730 -4.505 14.223 1.00 63.66 127 TYR A C 1
ATOM 1030 O O . TYR A 1 127 ? -20.700 -3.432 14.813 1.00 63.66 127 TYR A O 1
ATOM 1038 N N . LEU A 1 128 ? -20.151 -4.661 13.030 1.00 63.91 128 LEU A N 1
ATOM 1039 C CA . LEU A 1 128 ? -19.383 -3.604 12.366 1.00 63.91 128 LEU A CA 1
ATOM 1040 C C . LEU A 1 128 ? -20.216 -2.334 12.136 1.00 63.91 128 LEU A C 1
ATOM 1042 O O . LEU A 1 128 ? -19.754 -1.244 12.457 1.00 63.91 128 LEU A O 1
ATOM 1046 N N . LYS A 1 129 ? -21.467 -2.466 11.680 1.00 66.44 129 LYS A N 1
ATOM 1047 C CA . LYS A 1 129 ? -22.387 -1.328 11.493 1.00 66.44 129 LYS A CA 1
ATOM 1048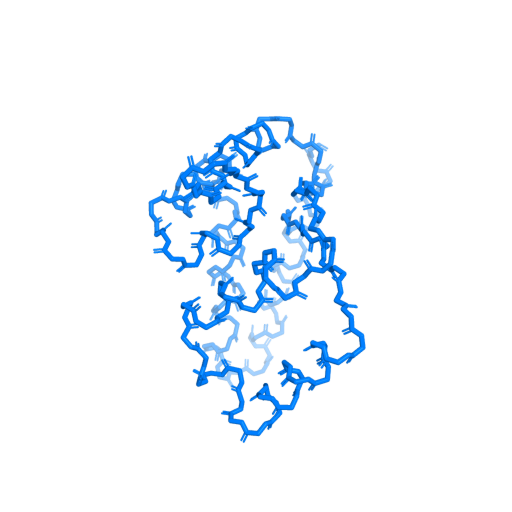 C C . LYS A 1 129 ? -22.760 -0.628 12.801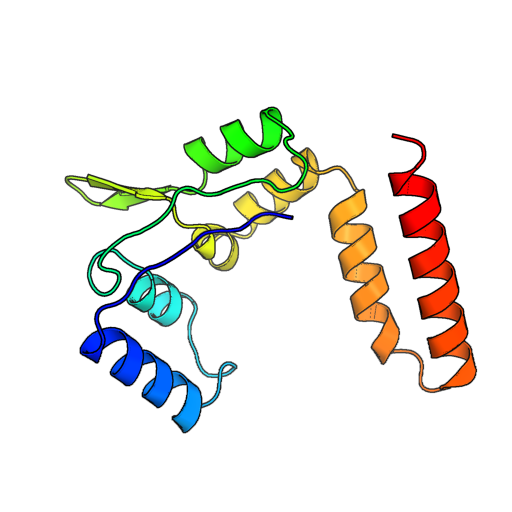 1.00 66.44 129 LYS A C 1
ATOM 1050 O O . LYS A 1 129 ? -22.911 0.591 12.826 1.00 66.44 129 LYS A O 1
ATOM 1055 N N . LEU A 1 130 ? -22.943 -1.377 13.888 1.00 59.69 130 LEU A N 1
ATOM 1056 C CA . LEU A 1 130 ? -23.212 -0.804 15.211 1.00 59.69 130 LEU A CA 1
ATOM 1057 C C . LEU A 1 130 ? -21.996 -0.051 15.756 1.00 59.69 130 LEU A C 1
ATOM 1059 O O . LEU A 1 130 ? -22.165 0.967 16.418 1.00 59.69 130 LEU A O 1
ATOM 1063 N N . TRP A 1 131 ? -20.787 -0.523 15.466 1.00 60.44 131 TRP A N 1
ATOM 1064 C CA . TRP A 1 131 ? -19.552 0.150 15.861 1.00 60.44 131 TRP A CA 1
ATOM 1065 C C . TRP A 1 131 ? -19.279 1.413 15.036 1.00 60.44 131 TRP A C 1
ATOM 1067 O O . TRP A 1 131 ? -18.923 2.433 15.614 1.00 60.44 131 TRP A O 1
ATOM 1077 N N . GLU A 1 132 ? -19.536 1.392 13.724 1.00 55.78 132 GLU A N 1
ATOM 1078 C CA . GLU A 1 132 ? -19.427 2.578 12.856 1.00 55.78 132 GLU A CA 1
ATOM 1079 C C . GLU A 1 132 ? -20.403 3.703 13.246 1.00 55.78 132 GLU A C 1
ATOM 1081 O O . GLU A 1 132 ? -20.081 4.872 13.069 1.00 55.78 132 GLU A O 1
ATOM 1086 N N . ASN A 1 133 ? -21.577 3.367 13.794 1.00 54.81 133 ASN A N 1
ATOM 1087 C CA . ASN A 1 133 ? -22.592 4.345 14.208 1.00 54.81 133 ASN A CA 1
ATOM 1088 C C . ASN A 1 133 ? -22.406 4.901 15.632 1.00 54.81 133 ASN A C 1
ATOM 1090 O O . ASN A 1 133 ? -23.067 5.875 15.984 1.00 54.81 133 ASN A O 1
ATOM 1094 N N . ASN A 1 134 ? -21.569 4.277 16.467 1.00 44.44 134 ASN A N 1
ATOM 1095 C CA . ASN A 1 134 ? -21.317 4.717 17.848 1.00 44.44 134 ASN A CA 1
ATOM 1096 C C . ASN A 1 134 ? -20.042 5.575 17.988 1.00 44.44 134 ASN A C 1
ATOM 1098 O O . ASN A 1 134 ? -19.641 5.873 19.115 1.00 44.44 134 ASN A O 1
ATOM 1102 N N . MET A 1 135 ? -19.414 5.961 16.871 1.00 44.66 135 MET A N 1
ATOM 1103 C CA . MET A 1 135 ? -18.187 6.764 16.814 1.00 44.66 135 MET A CA 1
ATOM 1104 C C . MET A 1 135 ? -18.428 8.151 16.218 1.00 44.66 135 MET A C 1
ATOM 1106 O O . MET A 1 135 ? -19.214 8.254 15.250 1.00 44.66 135 MET A O 1
#

Sequence (135 aa):
MLSQVFVFSRTAYSMIKERLRSRGVADITSKELEAYFSPWHAKHIGQIKVASGNKTVENWATKRLRVHYYIFSYPSLLKLHGEPALLKSLDSLLGNEALLQLELKTLAPAFKDAKKKKWFEEVIDNYLKLWENNM

Organism: Eumeta variegata (NCBI:txid151549)